Protein AF-A0A6I1K3P4-F1 (afdb_monomer)

Foldseek 3Di:
DVVVVVVVVVCVVVVVVVVVVLLVVLLVVLLVLLVVLLVLLLVLCVVVVHDQQDFDFPPDQSSLVSDDVSDRDARPVRWDWTTLGGNVGGIDTPCVVVVSGD

pLDDT: mean 88.43, std 3.57, range [79.06, 94.06]

Mean predicted aligned error: 6.28 Å

Radius of gyration: 19.49 Å; Cα contacts (8 Å, |Δi|>4): 109; chains: 1; bounding box: 40×16×63 Å

Structure (mmCIF, N/CA/C/O backbone):
data_AF-A0A6I1K3P4-F1
#
_entry.id   AF-A0A6I1K3P4-F1
#
loop_
_atom_site.group_PDB
_atom_site.id
_atom_site.type_symbol
_atom_site.label_atom_id
_atom_site.label_alt_id
_atom_site.label_comp_id
_atom_site.label_asym_id
_atom_site.label_entity_id
_atom_site.label_seq_id
_atom_site.pdbx_PDB_ins_code
_atom_site.Cartn_x
_atom_site.Cartn_y
_atom_site.Cartn_z
_atom_site.occupancy
_atom_site.B_iso_or_equiv
_atom_site.auth_seq_id
_atom_site.auth_comp_id
_atom_site.auth_asym_id
_atom_site.auth_atom_id
_atom_site.pdbx_PDB_model_num
ATOM 1 N N . MET A 1 1 ? 20.910 0.367 -44.072 1.00 79.06 1 MET A N 1
ATOM 2 C CA . MET A 1 1 ? 20.768 -0.205 -42.710 1.00 79.06 1 MET A CA 1
ATOM 3 C C . MET A 1 1 ? 20.964 0.819 -41.576 1.00 79.06 1 MET A C 1
ATOM 5 O O . MET A 1 1 ? 21.181 0.427 -40.441 1.00 79.06 1 MET A O 1
ATOM 9 N N . ILE A 1 2 ? 20.810 2.127 -41.831 1.00 91.44 2 ILE A N 1
ATOM 10 C CA . ILE A 1 2 ? 20.995 3.180 -40.812 1.00 91.44 2 ILE A CA 1
ATOM 11 C C . ILE A 1 2 ? 19.797 3.316 -39.853 1.00 91.44 2 ILE A C 1
ATOM 13 O O . ILE A 1 2 ? 19.963 3.599 -38.673 1.00 91.44 2 ILE A O 1
ATOM 17 N N . VAL A 1 3 ? 18.585 3.038 -40.344 1.00 92.75 3 VAL A N 1
ATOM 18 C CA . VAL A 1 3 ? 17.338 3.177 -39.573 1.00 92.75 3 VAL A CA 1
ATOM 19 C C . VAL A 1 3 ? 17.307 2.226 -38.373 1.00 92.75 3 VAL A C 1
ATOM 21 O O . VAL A 1 3 ? 16.962 2.636 -37.271 1.00 92.75 3 VAL A O 1
ATOM 24 N N . VAL A 1 4 ? 17.743 0.976 -38.562 1.00 92.75 4 VAL A N 1
ATOM 25 C CA . VAL A 1 4 ? 17.796 -0.033 -37.489 1.00 92.75 4 VAL A CA 1
ATOM 26 C C . VAL A 1 4 ? 18.756 0.397 -36.374 1.00 92.75 4 VAL A C 1
ATOM 28 O O . VAL A 1 4 ? 18.436 0.234 -35.200 1.00 92.75 4 VAL A O 1
ATOM 31 N N . ALA A 1 5 ? 19.892 1.010 -36.726 1.00 90.25 5 ALA A N 1
ATOM 32 C CA . ALA A 1 5 ? 20.869 1.496 -35.753 1.00 90.25 5 ALA A CA 1
ATOM 33 C C . ALA A 1 5 ? 20.320 2.655 -34.900 1.00 90.25 5 ALA A C 1
ATOM 35 O O . ALA A 1 5 ? 20.493 2.658 -33.682 1.00 90.25 5 ALA A O 1
ATOM 36 N N . ILE A 1 6 ? 19.607 3.606 -35.516 1.00 94.06 6 ILE A N 1
ATOM 37 C CA . ILE A 1 6 ? 19.010 4.749 -34.802 1.00 94.06 6 ILE A CA 1
ATOM 38 C C . ILE A 1 6 ? 17.884 4.282 -33.868 1.00 94.06 6 ILE A C 1
ATOM 40 O O . ILE A 1 6 ? 17.840 4.695 -32.709 1.00 94.06 6 ILE A O 1
ATOM 44 N N . ILE A 1 7 ? 17.007 3.383 -34.334 1.00 92.44 7 ILE A N 1
ATOM 45 C CA . ILE A 1 7 ? 15.938 2.811 -33.498 1.00 92.44 7 ILE A CA 1
ATOM 46 C C . ILE A 1 7 ? 16.539 2.039 -32.313 1.00 92.44 7 ILE A C 1
ATOM 48 O O . ILE A 1 7 ? 16.077 2.203 -31.184 1.00 92.44 7 ILE A O 1
ATOM 52 N N . GLY A 1 8 ? 17.594 1.250 -32.549 1.00 90.31 8 GLY A N 1
ATOM 53 C CA . GLY A 1 8 ? 18.295 0.507 -31.500 1.00 90.31 8 GLY A CA 1
ATOM 54 C C . GLY A 1 8 ? 18.875 1.409 -30.405 1.00 90.31 8 GLY A C 1
ATOM 55 O O . GLY A 1 8 ? 18.690 1.124 -29.222 1.00 90.31 8 GLY A O 1
ATOM 56 N N . LEU A 1 9 ? 19.505 2.529 -30.779 1.00 91.69 9 LEU A N 1
ATOM 57 C CA . LEU A 1 9 ? 20.069 3.489 -29.824 1.00 91.69 9 LEU A CA 1
ATOM 58 C C . LEU A 1 9 ? 18.987 4.151 -28.954 1.00 91.69 9 LEU A C 1
ATOM 60 O O . LEU A 1 9 ? 19.147 4.249 -27.737 1.00 91.69 9 LEU A O 1
ATOM 64 N N . LEU A 1 10 ? 17.873 4.574 -29.560 1.00 90.56 10 LEU A N 1
ATOM 65 C CA . LEU A 1 10 ? 16.765 5.196 -28.827 1.00 90.56 10 LEU A CA 1
ATOM 66 C C . LEU A 1 10 ? 16.091 4.202 -27.869 1.00 90.56 10 LEU A C 1
ATOM 68 O O . LEU A 1 10 ? 15.822 4.540 -26.713 1.00 90.56 10 LEU A O 1
ATOM 72 N N . ALA A 1 11 ? 15.861 2.964 -28.319 1.00 88.31 11 ALA A N 1
ATOM 73 C CA . ALA A 1 11 ? 15.271 1.913 -27.493 1.00 88.31 11 ALA A CA 1
ATOM 74 C C . ALA A 1 11 ? 16.162 1.557 -26.290 1.00 88.31 11 ALA A C 1
ATOM 76 O O . ALA A 1 11 ? 15.646 1.380 -25.185 1.00 88.31 11 ALA A O 1
ATOM 77 N N . ALA A 1 12 ? 17.487 1.520 -26.474 1.00 89.88 12 ALA A N 1
ATOM 78 C CA . ALA A 1 12 ? 18.437 1.199 -25.409 1.00 89.88 12 ALA A CA 1
ATOM 79 C C . ALA A 1 12 ? 18.369 2.174 -24.219 1.00 89.88 12 ALA A C 1
ATOM 81 O O . ALA A 1 12 ? 18.521 1.751 -23.075 1.00 89.88 12 ALA A O 1
ATOM 82 N N . VAL A 1 13 ? 18.097 3.460 -24.464 1.00 87.56 13 VAL A N 1
ATOM 83 C CA . VAL A 1 13 ? 17.939 4.468 -23.398 1.00 87.56 13 VAL A CA 1
ATOM 84 C C . VAL A 1 13 ? 16.522 4.457 -22.820 1.00 87.56 13 VAL A C 1
ATOM 86 O O . VAL A 1 13 ? 16.332 4.562 -21.607 1.00 87.56 13 VAL A O 1
ATOM 89 N N . ALA A 1 14 ? 15.511 4.321 -23.678 1.00 85.75 14 ALA A N 1
ATOM 90 C CA . ALA A 1 14 ? 14.115 4.441 -23.276 1.00 85.75 14 ALA A CA 1
ATOM 91 C C . ALA A 1 14 ? 13.635 3.256 -22.418 1.00 85.75 14 ALA A C 1
ATOM 93 O O . ALA A 1 14 ? 13.016 3.462 -21.371 1.00 85.75 14 ALA A O 1
ATOM 94 N N . VAL A 1 15 ? 13.932 2.019 -22.829 1.00 88.06 15 VAL A N 1
ATOM 95 C CA . VAL A 1 15 ? 13.450 0.789 -22.173 1.00 88.06 15 VAL A CA 1
ATOM 96 C C . VAL A 1 15 ? 13.776 0.725 -20.671 1.00 88.06 15 VAL A C 1
ATOM 98 O O . VAL A 1 15 ? 12.839 0.534 -19.888 1.00 88.06 15 VAL A O 1
ATOM 101 N N . PRO A 1 16 ? 15.031 0.916 -20.210 1.00 87.75 16 PRO A N 1
ATOM 102 C CA . PRO A 1 16 ? 15.335 0.826 -18.781 1.00 87.75 16 PRO A CA 1
ATOM 103 C C . PRO A 1 16 ? 14.608 1.899 -17.960 1.00 87.75 16 PRO A C 1
ATOM 105 O O . PRO A 1 16 ? 14.145 1.622 -16.850 1.00 87.75 16 PRO A O 1
ATOM 108 N N . ASN A 1 17 ? 14.438 3.105 -18.511 1.00 90.12 17 ASN A N 1
ATOM 109 C CA . ASN A 1 17 ? 13.726 4.177 -17.824 1.00 90.12 17 ASN A CA 1
ATOM 110 C C . ASN A 1 17 ? 12.221 3.880 -17.699 1.00 90.12 17 ASN A C 1
ATOM 112 O O . ASN A 1 17 ? 11.645 4.061 -16.625 1.00 90.12 17 ASN A O 1
ATOM 116 N N . PHE A 1 18 ? 11.592 3.352 -18.754 1.00 88.25 18 PHE A N 1
ATOM 117 C CA . PHE A 1 18 ? 10.183 2.944 -18.715 1.00 88.25 18 PHE A CA 1
ATOM 118 C C . PHE A 1 18 ? 9.920 1.832 -17.692 1.00 88.25 18 PHE A C 1
ATOM 120 O O . PHE A 1 18 ? 8.919 1.885 -16.973 1.00 88.25 18 PHE A O 1
ATOM 127 N N . LEU A 1 19 ? 10.824 0.855 -17.569 1.00 88.62 19 LEU A N 1
ATOM 128 C CA . LEU A 1 19 ? 10.707 -0.205 -16.563 1.00 88.62 19 LEU A CA 1
ATOM 129 C C . LEU A 1 19 ? 10.787 0.357 -15.137 1.00 88.62 19 LEU A C 1
ATOM 131 O O . LEU A 1 19 ? 9.937 0.044 -14.300 1.00 88.62 19 LEU A O 1
ATOM 135 N N . LYS A 1 20 ? 11.747 1.248 -14.869 1.00 87.88 20 LYS A N 1
ATOM 136 C CA . LYS A 1 20 ? 11.881 1.910 -13.562 1.00 87.88 20 LYS A CA 1
ATOM 137 C C . LYS A 1 20 ? 10.657 2.764 -13.216 1.00 87.88 20 LYS A C 1
ATOM 139 O O . LYS A 1 20 ? 10.175 2.723 -12.080 1.00 87.88 20 LYS A O 1
ATOM 144 N N . ALA A 1 21 ? 10.140 3.512 -14.190 1.00 88.81 21 ALA A N 1
ATOM 145 C CA . ALA A 1 21 ? 8.937 4.321 -14.026 1.00 88.81 21 ALA A CA 1
ATOM 146 C C . ALA A 1 21 ? 7.715 3.449 -13.704 1.00 88.81 21 ALA A C 1
ATOM 148 O O . ALA A 1 21 ? 6.952 3.779 -12.797 1.00 88.81 21 ALA A O 1
ATOM 149 N N . ARG A 1 22 ? 7.570 2.296 -14.371 1.00 89.19 22 ARG A N 1
ATOM 150 C CA . ARG A 1 22 ? 6.486 1.341 -14.104 1.00 89.19 22 ARG A CA 1
ATOM 151 C C . ARG A 1 22 ? 6.526 0.801 -12.675 1.00 89.19 22 ARG A C 1
ATOM 153 O O . ARG A 1 22 ? 5.504 0.844 -11.996 1.00 89.19 22 ARG A O 1
ATOM 160 N N . VAL A 1 23 ? 7.690 0.348 -12.203 1.00 89.75 23 VAL A N 1
ATOM 161 C CA . VAL A 1 23 ? 7.848 -0.167 -10.828 1.00 89.75 23 VAL A CA 1
ATOM 162 C C . VAL A 1 23 ? 7.549 0.925 -9.798 1.00 89.75 23 VAL A C 1
ATOM 164 O O . VAL A 1 23 ? 6.839 0.696 -8.820 1.00 89.75 23 VAL A O 1
ATOM 167 N N . THR A 1 24 ? 8.023 2.146 -10.048 1.00 90.62 24 THR A N 1
ATOM 168 C CA . THR A 1 24 ? 7.774 3.290 -9.158 1.00 90.62 24 THR A CA 1
ATOM 169 C C . THR A 1 24 ? 6.289 3.661 -9.116 1.00 90.62 24 THR A C 1
ATOM 171 O O . THR A 1 24 ? 5.745 3.900 -8.039 1.00 90.62 24 THR A O 1
ATOM 174 N N . ALA A 1 25 ? 5.605 3.656 -10.263 1.00 91.62 25 ALA A N 1
ATOM 175 C CA . ALA A 1 25 ? 4.166 3.890 -10.333 1.00 91.62 25 ALA A CA 1
ATOM 176 C C . ALA A 1 25 ? 3.378 2.810 -9.575 1.00 91.62 25 ALA A C 1
ATOM 178 O O . ALA A 1 25 ? 2.507 3.143 -8.775 1.00 91.62 25 ALA A O 1
ATOM 179 N N . GLN A 1 26 ? 3.728 1.529 -9.749 1.00 92.38 26 GLN A N 1
ATOM 180 C CA . GLN A 1 26 ? 3.111 0.420 -9.009 1.00 92.38 26 GLN A CA 1
ATOM 181 C C . GLN A 1 26 ? 3.288 0.572 -7.495 1.00 92.38 26 GLN A C 1
ATOM 183 O O . GLN A 1 26 ? 2.332 0.369 -6.742 1.00 92.38 26 GLN A O 1
ATOM 188 N N . LYS A 1 27 ? 4.483 0.969 -7.045 1.00 92.62 27 LYS A N 1
ATOM 189 C CA . LYS A 1 27 ? 4.750 1.279 -5.638 1.00 92.62 27 LYS A CA 1
ATOM 190 C C . LYS A 1 27 ? 3.871 2.422 -5.137 1.00 92.62 27 LYS A C 1
ATOM 192 O O . LYS A 1 27 ? 3.162 2.247 -4.151 1.00 92.62 27 LYS A O 1
ATOM 197 N N . ASN A 1 28 ? 3.851 3.555 -5.831 1.00 92.75 28 ASN A N 1
ATOM 198 C CA . ASN A 1 28 ? 3.076 4.723 -5.405 1.00 92.75 28 ASN A CA 1
ATOM 199 C C . ASN A 1 28 ? 1.568 4.440 -5.359 1.00 92.75 28 ASN A C 1
ATOM 201 O O . ASN A 1 28 ? 0.906 4.803 -4.388 1.00 92.75 28 ASN A O 1
ATOM 205 N N . SER A 1 29 ? 1.028 3.736 -6.355 1.00 93.38 29 SER A N 1
ATOM 206 C CA . SER A 1 29 ? -0.373 3.306 -6.354 1.00 93.38 29 SER A CA 1
ATOM 207 C C . SER A 1 29 ? -0.674 2.325 -5.221 1.00 93.38 29 SER A C 1
ATOM 209 O O . SER A 1 29 ? -1.721 2.421 -4.591 1.00 93.38 29 SER A O 1
ATOM 211 N N . CYS A 1 30 ? 0.249 1.410 -4.910 1.00 93.81 30 CYS A N 1
ATOM 212 C CA . CYS A 1 30 ? 0.090 0.513 -3.771 1.00 93.81 30 CYS A CA 1
ATOM 213 C C . CYS A 1 30 ? 0.025 1.276 -2.442 1.00 93.81 30 CYS A C 1
ATOM 215 O O . CYS A 1 30 ? -0.816 0.954 -1.609 1.00 93.81 30 CYS A O 1
ATOM 217 N N . ILE A 1 31 ? 0.881 2.280 -2.247 1.00 93.00 31 ILE A N 1
ATOM 218 C CA . ILE A 1 31 ? 0.886 3.115 -1.036 1.00 93.00 31 ILE A CA 1
ATOM 219 C C . ILE A 1 31 ? -0.413 3.925 -0.940 1.00 93.00 31 ILE A C 1
ATOM 221 O O . ILE A 1 31 ? -1.011 4.009 0.129 1.00 93.00 31 ILE A O 1
ATOM 225 N N . ALA A 1 32 ? -0.893 4.475 -2.057 1.00 92.81 32 ALA A N 1
ATOM 226 C CA . ALA A 1 32 ? -2.177 5.172 -2.099 1.00 92.81 32 ALA A CA 1
ATOM 227 C C . ALA A 1 32 ? -3.347 4.246 -1.717 1.00 92.81 32 ALA A C 1
ATOM 229 O O . ALA A 1 32 ? -4.186 4.626 -0.902 1.00 92.81 32 ALA A O 1
ATOM 230 N N . ASN A 1 33 ? -3.361 3.014 -2.233 1.00 92.56 33 ASN A N 1
ATOM 231 C CA . ASN A 1 33 ? -4.356 2.008 -1.859 1.00 92.56 33 ASN A CA 1
ATOM 232 C C . ASN A 1 33 ? -4.265 1.640 -0.374 1.00 92.56 33 ASN A C 1
ATOM 234 O O . ASN A 1 33 ? -5.296 1.559 0.282 1.00 92.56 33 ASN A O 1
ATOM 238 N N . LEU A 1 34 ? -3.060 1.459 0.176 1.00 92.00 34 LEU A N 1
ATOM 239 C CA . LEU A 1 34 ? -2.875 1.184 1.605 1.00 92.00 34 LEU A CA 1
ATOM 240 C C . LEU A 1 34 ? -3.433 2.320 2.476 1.00 92.00 34 LEU A C 1
ATOM 242 O O . LEU A 1 34 ? -4.118 2.047 3.456 1.00 92.00 34 LEU A O 1
ATOM 246 N N . ARG A 1 35 ? -3.216 3.585 2.089 1.00 92.88 35 ARG A N 1
ATOM 247 C CA . ARG A 1 35 ? -3.791 4.755 2.782 1.00 92.88 35 ARG A CA 1
ATOM 248 C C . ARG A 1 35 ? -5.307 4.788 2.693 1.00 92.88 35 ARG A C 1
ATOM 250 O O . ARG A 1 35 ? -5.972 5.112 3.670 1.00 92.88 35 ARG A O 1
ATOM 257 N N . MET A 1 36 ? -5.857 4.427 1.535 1.00 91.31 36 MET A N 1
ATOM 258 C CA . MET A 1 36 ? -7.300 4.301 1.369 1.00 91.31 36 MET A CA 1
ATOM 259 C C . MET A 1 36 ? -7.861 3.205 2.281 1.00 91.31 36 MET A C 1
ATOM 261 O O . MET A 1 36 ? -8.831 3.459 2.992 1.00 91.31 36 MET A O 1
ATOM 265 N N . VAL A 1 37 ? -7.232 2.026 2.315 1.00 91.06 37 VAL A N 1
ATOM 266 C CA . VAL A 1 37 ? -7.619 0.923 3.207 1.00 91.06 37 VAL A CA 1
ATOM 267 C C . VAL A 1 37 ? -7.569 1.371 4.663 1.00 91.06 37 VAL A C 1
ATOM 269 O O . VAL A 1 37 ? -8.560 1.202 5.361 1.00 91.06 37 VAL A O 1
ATOM 272 N N . ASP A 1 38 ? -6.481 2.006 5.095 1.00 91.88 38 ASP A N 1
ATOM 273 C CA . ASP A 1 38 ? -6.339 2.510 6.462 1.00 91.88 38 ASP A CA 1
ATOM 274 C C . ASP A 1 38 ? -7.455 3.503 6.819 1.00 91.88 38 ASP A C 1
ATOM 276 O O . ASP A 1 38 ? -8.192 3.297 7.779 1.00 91.88 38 ASP A O 1
ATOM 280 N N . SER A 1 39 ? -7.689 4.514 5.975 1.00 91.75 39 SER A N 1
ATOM 281 C CA . SER A 1 39 ? -8.772 5.484 6.194 1.00 91.75 39 SER A CA 1
ATOM 282 C C . SER A 1 39 ? -10.160 4.837 6.247 1.00 91.75 39 SER A C 1
ATOM 284 O O . SER A 1 39 ? -11.003 5.247 7.042 1.00 91.75 39 SER A O 1
ATOM 286 N N . THR A 1 40 ? -10.380 3.789 5.450 1.00 91.69 40 THR A N 1
ATOM 287 C CA . THR A 1 40 ? -11.640 3.037 5.418 1.00 91.69 40 THR A CA 1
ATOM 288 C C . THR A 1 40 ? -11.825 2.238 6.707 1.00 91.69 40 THR A C 1
ATOM 290 O O . THR A 1 40 ? -12.907 2.241 7.289 1.00 91.69 40 THR A O 1
ATOM 293 N N . VAL A 1 41 ? -10.758 1.596 7.193 1.00 91.06 41 VAL A N 1
ATOM 294 C CA . VAL A 1 41 ? -10.748 0.877 8.474 1.00 91.06 41 VAL A CA 1
ATOM 295 C C . VAL A 1 41 ? -11.048 1.838 9.625 1.00 91.06 41 VAL A C 1
ATOM 297 O O . VAL A 1 41 ? -11.872 1.507 10.475 1.00 91.06 41 VAL A O 1
ATOM 300 N N . GLN A 1 42 ? -10.439 3.030 9.642 1.00 91.25 42 GLN A N 1
ATOM 301 C CA . GLN A 1 42 ? -10.707 4.034 10.681 1.00 91.25 42 GLN A CA 1
ATOM 302 C C . GLN A 1 42 ? -12.167 4.504 10.664 1.00 91.25 42 GLN A C 1
ATOM 304 O O . GLN A 1 42 ? -12.783 4.637 11.721 1.00 91.25 42 GLN A O 1
ATOM 309 N N . GLN A 1 43 ? -12.744 4.724 9.479 1.00 91.50 43 GLN A N 1
ATOM 310 C CA . GLN A 1 43 ? -14.159 5.090 9.345 1.00 91.50 43 GLN A CA 1
ATOM 311 C C . GLN A 1 43 ? -15.080 3.971 9.838 1.00 91.50 43 GLN A C 1
ATOM 313 O O . GLN A 1 43 ? -15.944 4.213 10.680 1.00 91.50 43 GLN A O 1
ATOM 318 N N . TRP A 1 44 ? -14.841 2.733 9.396 1.00 91.38 44 TRP A N 1
ATOM 319 C CA . TRP A 1 44 ? -15.582 1.562 9.863 1.00 91.38 44 TRP A CA 1
ATOM 320 C C . TRP A 1 44 ? -15.488 1.398 11.385 1.00 91.38 44 TRP A C 1
ATOM 322 O O . TRP A 1 44 ? -16.494 1.123 12.044 1.00 91.38 44 TRP A O 1
ATOM 332 N N . ALA A 1 45 ? -14.298 1.599 11.956 1.00 91.06 45 ALA A N 1
ATOM 333 C CA . ALA A 1 45 ? -14.075 1.508 13.391 1.00 91.06 45 ALA A CA 1
ATOM 334 C C . ALA A 1 45 ? -14.856 2.583 14.157 1.00 91.06 45 ALA A C 1
ATOM 336 O O . ALA A 1 45 ? -15.476 2.277 15.177 1.00 91.06 45 ALA A O 1
ATOM 337 N N . LEU A 1 46 ? -14.885 3.815 13.641 1.00 90.62 46 LEU A N 1
ATOM 338 C CA . LEU A 1 46 ? -15.627 4.923 14.236 1.00 90.62 46 LEU A CA 1
ATOM 339 C C . LEU A 1 46 ? -17.141 4.657 14.240 1.00 90.62 46 LEU A C 1
ATOM 341 O O . LEU A 1 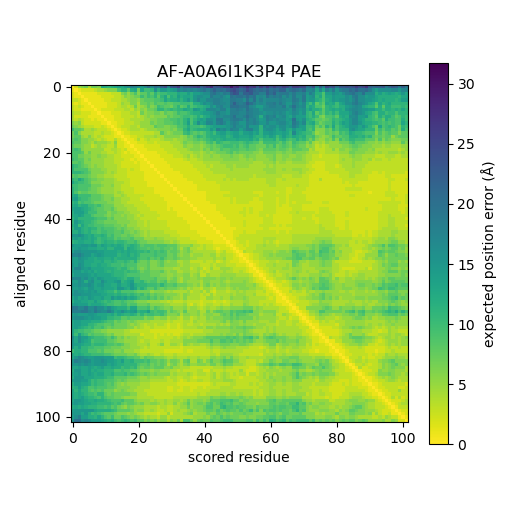46 ? -17.792 4.835 15.270 1.00 90.62 46 LEU A O 1
ATOM 345 N N . GLU A 1 47 ? -17.696 4.182 13.124 1.00 91.44 47 GLU A N 1
ATOM 346 C CA . GLU A 1 47 ? -19.132 3.889 13.004 1.00 91.44 47 GLU A CA 1
ATOM 347 C C . GLU A 1 47 ? -19.563 2.687 13.858 1.00 91.44 47 GLU A C 1
ATOM 349 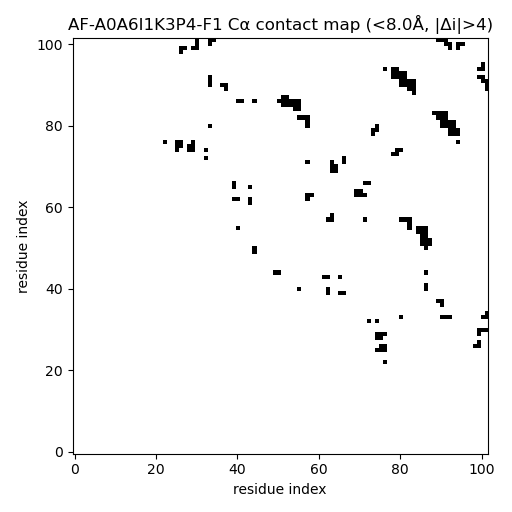O O . GLU A 1 47 ? -20.632 2.701 14.473 1.00 91.44 47 GLU A O 1
ATOM 354 N N . ASN A 1 48 ? -18.704 1.671 13.977 1.00 89.56 48 ASN A N 1
ATOM 355 C CA . ASN A 1 48 ? -18.982 0.461 14.756 1.00 89.56 48 ASN A CA 1
ATOM 356 C C . ASN A 1 48 ? -18.544 0.558 16.227 1.00 89.56 48 ASN A C 1
ATOM 358 O O . ASN A 1 48 ? -18.572 -0.451 16.937 1.00 89.56 48 ASN A O 1
ATOM 362 N N . LYS A 1 49 ? -18.149 1.752 16.696 1.00 90.94 49 LYS A N 1
ATOM 363 C CA . LYS A 1 49 ? -17.669 2.007 18.069 1.00 90.94 49 LYS A CA 1
ATOM 364 C C . LYS A 1 49 ? -16.527 1.067 18.487 1.00 90.94 49 LYS A C 1
ATOM 366 O O . LYS A 1 49 ? -16.457 0.645 19.643 1.00 90.94 49 LYS A O 1
ATOM 371 N N . LYS A 1 50 ? -15.654 0.720 17.541 1.00 90.19 50 LYS A N 1
ATOM 372 C CA . LYS A 1 50 ? -14.464 -0.100 17.777 1.00 90.19 50 LYS A CA 1
ATOM 373 C C . LYS A 1 50 ? -13.369 0.733 18.425 1.00 90.19 50 LYS A C 1
ATOM 375 O O . LYS A 1 50 ? -13.235 1.929 18.166 1.00 90.19 50 LYS A O 1
ATOM 380 N N . GLN A 1 51 ? -12.579 0.089 19.268 1.00 89.75 51 GLN A N 1
ATOM 381 C CA . GLN A 1 51 ? -11.411 0.694 19.893 1.00 89.75 51 GLN A CA 1
ATOM 382 C C . GLN A 1 51 ? -10.169 0.477 19.028 1.00 89.75 51 GLN A C 1
ATOM 384 O O . GLN A 1 51 ? -10.099 -0.444 18.218 1.00 89.75 51 GLN A O 1
ATOM 389 N N . SER A 1 52 ? -9.136 1.290 19.235 1.00 85.94 52 SER A N 1
ATOM 390 C CA . SER A 1 52 ? -7.865 1.168 18.507 1.00 85.94 52 SER A CA 1
ATOM 391 C C . SER A 1 52 ? -7.149 -0.173 18.761 1.00 85.94 52 SER A C 1
ATOM 393 O O . SER A 1 52 ? -6.321 -0.608 17.961 1.00 85.94 52 SER A O 1
ATOM 395 N N . THR A 1 53 ? -7.476 -0.844 19.867 1.00 89.06 53 THR A N 1
ATOM 396 C CA . THR A 1 53 ? -6.994 -2.186 20.224 1.00 89.06 53 THR A CA 1
ATOM 397 C C . THR A 1 53 ? -7.779 -3.311 19.559 1.00 89.06 53 THR A C 1
ATOM 399 O O . THR A 1 53 ? -7.326 -4.454 19.592 1.00 89.06 53 THR A O 1
ATOM 402 N N . ASP A 1 54 ? -8.940 -3.020 18.968 1.00 88.31 54 ASP A N 1
ATOM 403 C CA . ASP A 1 54 ? -9.759 -4.047 18.340 1.00 88.31 54 ASP A CA 1
ATOM 404 C C . ASP A 1 54 ? -9.098 -4.546 17.060 1.00 88.31 54 ASP A C 1
ATOM 406 O O . ASP A 1 54 ? -8.525 -3.785 16.275 1.00 88.31 54 ASP A O 1
ATOM 410 N N . THR A 1 55 ? -9.193 -5.855 16.854 1.00 88.12 55 THR A N 1
ATOM 411 C CA . THR A 1 55 ? -8.720 -6.503 15.631 1.00 88.12 55 THR A CA 1
ATOM 412 C C . THR A 1 55 ? -9.748 -6.347 14.515 1.00 88.12 55 THR A C 1
ATOM 414 O O . THR A 1 55 ? -10.955 -6.318 14.765 1.00 88.12 55 THR A O 1
ATOM 417 N N . TYR A 1 56 ? -9.274 -6.247 13.275 1.00 87.06 56 TYR A N 1
ATOM 418 C CA . TYR A 1 56 ? -10.123 -6.232 12.087 1.00 87.06 56 TYR A CA 1
ATOM 419 C C . TYR A 1 56 ? -9.561 -7.187 11.037 1.00 87.06 56 TYR A C 1
ATOM 421 O O . TYR A 1 56 ? -8.352 -7.415 10.961 1.00 87.06 56 TYR A O 1
ATOM 429 N N . ALA A 1 57 ? -10.446 -7.733 10.208 1.00 86.56 57 ALA A N 1
ATOM 430 C CA . ALA A 1 57 ? -10.074 -8.560 9.073 1.00 86.56 57 ALA A CA 1
ATOM 431 C C . ALA A 1 57 ? -10.520 -7.877 7.779 1.00 86.56 57 ALA A C 1
ATOM 433 O O . ALA A 1 57 ? -11.659 -7.438 7.658 1.00 86.56 57 ALA A O 1
ATOM 434 N N . LEU A 1 58 ? -9.642 -7.840 6.775 1.00 82.88 58 LEU A N 1
ATOM 435 C CA . LEU A 1 58 ? -9.975 -7.310 5.443 1.00 82.88 58 LEU A CA 1
ATOM 436 C C . LEU A 1 58 ? -10.968 -8.201 4.669 1.00 82.88 58 LEU A C 1
ATOM 438 O O . LEU A 1 58 ? -11.416 -7.824 3.592 1.00 82.88 58 LEU A O 1
ATOM 442 N N . SER A 1 59 ? -11.312 -9.371 5.213 1.00 80.12 59 SER A N 1
ATOM 443 C CA . SER A 1 59 ? -12.366 -10.266 4.727 1.00 80.12 59 SER A CA 1
ATOM 444 C C . SER A 1 59 ? -13.726 -10.031 5.395 1.00 80.12 59 SER A C 1
ATOM 446 O O . SER A 1 59 ? -14.690 -10.707 5.046 1.00 80.12 59 SER A O 1
ATOM 448 N N . ASP A 1 60 ? -13.813 -9.137 6.383 1.00 82.44 60 ASP A N 1
ATOM 449 C CA . ASP A 1 60 ? -15.065 -8.844 7.078 1.00 82.44 60 ASP A CA 1
ATOM 450 C C . ASP A 1 60 ? -16.030 -8.120 6.132 1.00 82.44 60 ASP A C 1
ATOM 452 O O . ASP A 1 60 ? -15.741 -7.029 5.643 1.00 82.44 60 ASP A O 1
ATOM 456 N N . THR A 1 61 ? -17.202 -8.706 5.891 1.00 80.38 61 THR A N 1
ATOM 457 C CA . THR A 1 61 ? -18.234 -8.137 5.014 1.00 80.38 61 THR A CA 1
ATOM 458 C C . THR A 1 61 ? -18.696 -6.751 5.458 1.00 80.38 61 THR A C 1
ATOM 460 O O . THR A 1 61 ? -19.055 -5.932 4.611 1.00 80.38 61 THR A O 1
ATOM 463 N N . SER A 1 62 ? -18.666 -6.468 6.765 1.00 82.25 62 SER A N 1
ATOM 464 C CA . SER A 1 62 ? -19.052 -5.162 7.309 1.00 82.25 62 SER A CA 1
ATOM 465 C C . SER A 1 62 ? -18.057 -4.063 6.938 1.00 82.25 62 SER A C 1
ATOM 467 O O . SER A 1 62 ? -18.458 -2.922 6.741 1.00 82.25 62 SER A O 1
ATOM 469 N N . LEU A 1 63 ? -16.780 -4.413 6.787 1.00 85.19 63 LEU A N 1
ATOM 470 C CA . LEU A 1 63 ? -15.714 -3.507 6.372 1.00 85.19 63 LEU A CA 1
ATOM 471 C C . LEU A 1 63 ? -15.626 -3.442 4.848 1.00 85.19 63 LEU A C 1
ATOM 473 O O . LEU A 1 63 ? -15.515 -2.362 4.269 1.00 85.19 63 LEU A O 1
ATOM 477 N N . VAL A 1 64 ? -15.743 -4.593 4.181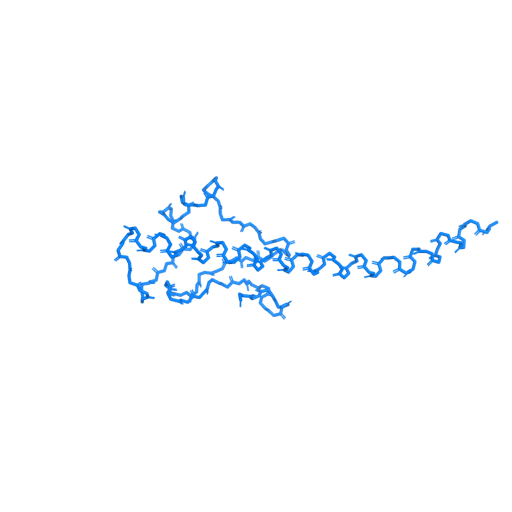 1.00 85.81 64 VAL A N 1
ATOM 478 C CA . VAL A 1 64 ? -15.679 -4.690 2.722 1.00 85.81 64 VAL A CA 1
ATOM 479 C C . VAL A 1 64 ? -16.770 -3.848 2.053 1.00 85.81 64 VAL A C 1
ATOM 481 O O . VAL A 1 64 ? -16.525 -3.278 0.992 1.00 85.81 64 VAL A O 1
ATOM 484 N N . GLY A 1 65 ? -17.928 -3.679 2.699 1.00 85.81 65 GLY A N 1
ATOM 485 C CA . GLY A 1 65 ? -19.004 -2.794 2.242 1.00 85.81 65 GLY A CA 1
ATOM 486 C C . GLY A 1 65 ? -18.609 -1.322 2.056 1.00 85.81 65 GLY A C 1
ATOM 487 O O . GLY A 1 65 ? -19.224 -0.640 1.240 1.00 85.81 65 GLY A O 1
ATOM 488 N N . TYR A 1 66 ? -17.566 -0.842 2.739 1.00 85.94 66 TYR A N 1
ATOM 489 C CA . TYR A 1 66 ? -17.083 0.536 2.604 1.00 85.94 66 TYR A CA 1
ATOM 490 C C . TYR A 1 66 ? -16.170 0.727 1.387 1.00 85.94 66 TYR A C 1
ATOM 492 O O . TYR A 1 66 ? -15.957 1.853 0.933 1.00 85.94 66 TYR A O 1
ATOM 500 N N . PHE A 1 67 ? -15.641 -0.358 0.814 1.00 86.19 67 PHE A N 1
ATOM 501 C CA . PHE A 1 67 ? -14.896 -0.267 -0.433 1.00 86.19 67 PHE A CA 1
ATOM 502 C C . PHE A 1 67 ? -15.837 -0.120 -1.623 1.00 86.19 67 PHE A C 1
ATOM 504 O O . PHE A 1 67 ? -16.910 -0.724 -1.703 1.00 86.19 67 PHE A O 1
ATOM 511 N N . LYS A 1 68 ? -15.395 0.653 -2.617 1.00 81.62 68 LYS A N 1
ATOM 512 C CA . LYS A 1 68 ? -16.134 0.830 -3.865 1.00 81.62 68 LYS A CA 1
ATOM 513 C C . LYS A 1 68 ? -16.303 -0.521 -4.568 1.00 81.62 68 LYS A C 1
ATOM 515 O O . LYS A 1 68 ? -15.324 -1.126 -4.993 1.00 81.62 68 LYS A O 1
ATOM 520 N N . GLY A 1 69 ? -17.553 -0.957 -4.719 1.00 82.56 69 GLY A N 1
ATOM 521 C CA . GLY A 1 69 ? -17.894 -2.248 -5.324 1.00 82.56 69 GLY A CA 1
ATOM 522 C C . GLY A 1 69 ? -17.790 -3.438 -4.371 1.00 82.56 69 GLY A C 1
ATOM 523 O O . GLY A 1 69 ? -17.865 -4.567 -4.839 1.00 82.56 69 GLY A O 1
ATOM 524 N N . SER A 1 70 ? -17.619 -3.200 -3.066 1.00 81.69 70 SER A N 1
ATOM 525 C CA . SER A 1 70 ? -17.500 -4.247 -2.046 1.00 81.69 70 SER A CA 1
ATOM 526 C C . SER A 1 70 ? -16.379 -5.249 -2.332 1.00 81.69 70 SER A C 1
ATOM 528 O O . SER A 1 70 ? -16.512 -6.449 -2.102 1.00 81.69 70 SER A O 1
ATOM 530 N N . VAL A 1 71 ? -15.266 -4.748 -2.870 1.00 84.75 71 VAL A N 1
ATOM 531 C CA . VAL A 1 71 ? -14.075 -5.537 -3.184 1.00 84.75 71 VAL A CA 1
ATOM 532 C C . VAL A 1 71 ? -12.845 -4.776 -2.709 1.00 84.75 71 VAL A C 1
ATOM 534 O O . VAL A 1 71 ? -12.724 -3.567 -2.909 1.00 84.75 71 VAL A O 1
ATOM 537 N N . LEU A 1 72 ? -11.921 -5.498 -2.079 1.00 85.44 72 LEU A N 1
ATOM 538 C CA . LEU A 1 72 ? -10.639 -4.956 -1.651 1.00 85.44 72 LEU A CA 1
ATOM 539 C C . LEU A 1 72 ? -9.821 -4.508 -2.878 1.00 85.44 72 LEU A C 1
ATOM 541 O O . LEU A 1 72 ? -9.760 -5.250 -3.864 1.00 85.44 72 LEU A O 1
ATOM 545 N N . PRO A 1 73 ? -9.159 -3.338 -2.851 1.00 86.44 73 PRO A N 1
ATOM 546 C CA . PRO A 1 73 ? -8.310 -2.925 -3.960 1.00 86.44 73 PRO A CA 1
ATOM 547 C C . PRO A 1 73 ? -7.208 -3.956 -4.227 1.00 86.44 73 PRO A C 1
ATOM 549 O O . PRO A 1 73 ? -6.640 -4.545 -3.310 1.00 86.44 73 PRO A O 1
ATOM 552 N N . PHE A 1 74 ? -6.872 -4.144 -5.501 1.00 87.81 74 PHE A N 1
ATOM 553 C CA . PHE A 1 74 ? -5.742 -4.974 -5.905 1.00 87.81 74 PHE A CA 1
ATOM 554 C C . PHE A 1 74 ? -4.441 -4.163 -5.884 1.00 87.81 74 PHE A C 1
ATOM 556 O O . PHE A 1 74 ? -4.415 -2.994 -6.280 1.00 87.81 74 PHE A O 1
ATOM 563 N 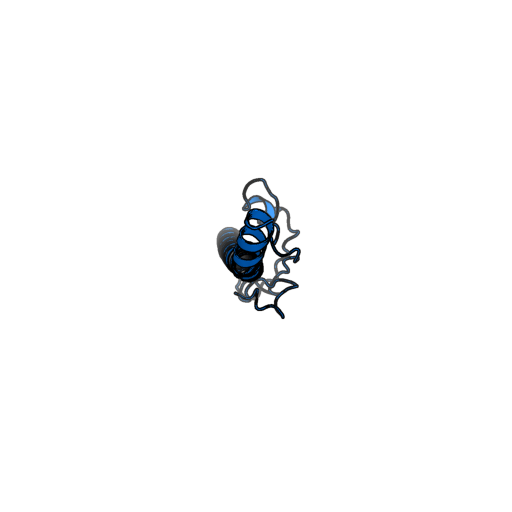N . CYS A 1 75 ? -3.337 -4.780 -5.457 1.00 90.00 75 CYS A N 1
ATOM 564 C CA . CYS A 1 75 ? -2.020 -4.160 -5.551 1.00 90.00 75 CYS A CA 1
ATOM 565 C C . CYS A 1 75 ? -1.498 -4.269 -6.993 1.00 90.00 75 CYS A C 1
ATOM 567 O O . CYS A 1 75 ? -1.233 -5.378 -7.453 1.00 90.00 75 CYS A O 1
ATOM 569 N N . PRO A 1 76 ? -1.233 -3.160 -7.705 1.00 88.56 76 PRO A N 1
ATOM 570 C CA . PRO A 1 76 ? -0.778 -3.204 -9.099 1.00 88.56 76 PRO A CA 1
ATOM 571 C C . PRO A 1 76 ? 0.621 -3.819 -9.285 1.00 88.56 76 PRO A C 1
ATOM 573 O O . PRO A 1 76 ? 1.031 -4.072 -10.418 1.00 88.56 76 PRO A O 1
ATOM 576 N N . GLY A 1 77 ? 1.356 -4.053 -8.191 1.00 84.94 77 GLY A N 1
ATOM 577 C CA . GLY A 1 77 ? 2.601 -4.827 -8.167 1.00 84.94 77 GLY A CA 1
ATOM 578 C C . GLY A 1 77 ? 2.409 -6.343 -8.007 1.00 84.94 77 GLY A C 1
ATOM 579 O O . GLY A 1 77 ? 3.398 -7.064 -8.021 1.00 84.94 77 GLY A O 1
ATOM 580 N N . GLY A 1 78 ? 1.173 -6.833 -7.844 1.00 87.56 78 GLY A N 1
ATOM 581 C CA . GLY A 1 78 ? 0.870 -8.255 -7.619 1.00 87.56 78 GLY A CA 1
ATOM 582 C C . GLY A 1 78 ? 0.878 -8.693 -6.151 1.00 87.56 78 GLY A C 1
ATOM 583 O O . 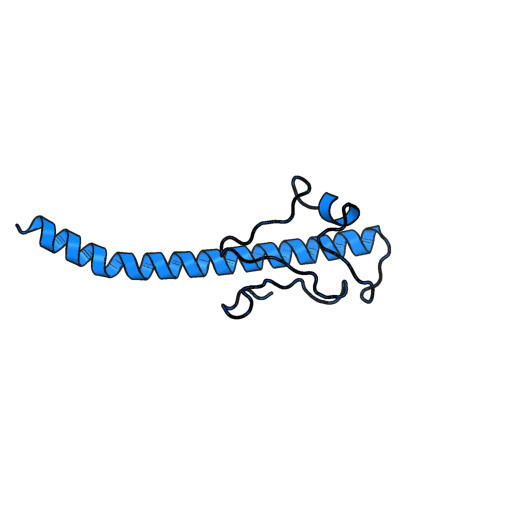GLY A 1 78 ? 0.860 -9.886 -5.870 1.00 87.56 78 GLY A O 1
ATOM 584 N N . GLY A 1 79 ? 0.928 -7.745 -5.213 1.00 88.12 79 GLY A N 1
ATOM 585 C CA . GLY A 1 79 ? 0.882 -8.025 -3.778 1.00 88.12 79 GLY A CA 1
ATOM 586 C C . GLY A 1 79 ? -0.530 -8.269 -3.239 1.00 88.12 79 GLY A C 1
ATOM 587 O O . GLY A 1 79 ? -1.529 -7.947 -3.881 1.00 88.12 79 GLY A O 1
ATOM 588 N N . THR A 1 80 ? -0.606 -8.775 -2.014 1.00 89.88 80 THR A N 1
ATOM 589 C CA . THR A 1 80 ? -1.851 -8.917 -1.249 1.00 89.88 80 THR A CA 1
ATOM 590 C C . THR A 1 80 ? -1.803 -8.013 -0.026 1.00 89.88 80 THR A C 1
ATOM 592 O O . THR A 1 80 ? -0.7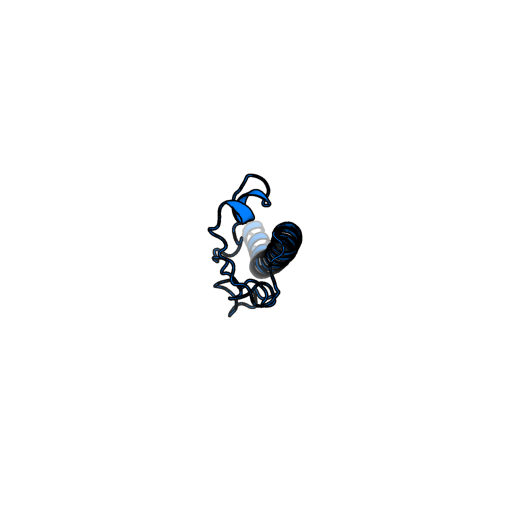48 -7.869 0.598 1.00 89.88 80 THR A O 1
ATOM 595 N N . TYR A 1 81 ? -2.938 -7.400 0.306 1.00 90.75 81 TYR A N 1
ATOM 596 C CA . TYR A 1 81 ? -3.073 -6.573 1.500 1.00 90.75 81 TYR A CA 1
ATOM 597 C C . TYR A 1 81 ? -3.493 -7.417 2.701 1.00 90.75 81 TYR A C 1
ATOM 599 O O . TYR A 1 81 ? -4.368 -8.275 2.587 1.00 90.75 81 TYR A O 1
ATOM 607 N N . SER A 1 82 ? -2.884 -7.136 3.847 1.00 90.00 82 SER A N 1
ATOM 608 C CA . SER A 1 82 ? -3.144 -7.787 5.128 1.00 90.00 82 SER A CA 1
ATOM 609 C C . SER A 1 82 ? -3.489 -6.737 6.179 1.00 90.00 82 SER A C 1
ATOM 611 O O . SER A 1 82 ? -2.978 -5.616 6.144 1.00 90.00 82 SER A O 1
ATOM 613 N N . ALA A 1 83 ? -4.354 -7.097 7.127 1.00 87.88 83 ALA A N 1
ATOM 614 C CA . ALA A 1 83 ? -4.684 -6.224 8.249 1.00 87.88 83 ALA A CA 1
ATOM 615 C C . ALA A 1 83 ? -3.449 -5.975 9.134 1.00 87.88 83 ALA A C 1
ATOM 617 O O . ALA A 1 83 ? -2.601 -6.856 9.285 1.00 87.88 83 ALA A O 1
ATOM 618 N N . GLY A 1 84 ? -3.375 -4.791 9.748 1.00 81.44 84 GLY A N 1
ATOM 619 C CA . GLY A 1 84 ? -2.300 -4.411 10.675 1.00 81.44 84 GLY A CA 1
ATOM 620 C C . GLY A 1 84 ? -2.328 -5.141 12.025 1.00 81.44 84 GLY A C 1
ATOM 621 O O . GLY A 1 84 ? -1.460 -4.929 12.861 1.00 81.44 84 GLY A O 1
ATOM 622 N N . GLY A 1 85 ? -3.311 -6.009 12.264 1.00 81.56 85 GLY A N 1
ATOM 623 C CA . GLY A 1 85 ? -3.526 -6.693 13.540 1.00 81.56 85 GLY A CA 1
ATOM 624 C C . GLY A 1 85 ? -4.573 -5.987 14.396 1.00 81.56 85 GLY A C 1
ATOM 625 O O . GLY A 1 85 ? -5.534 -6.631 14.801 1.00 81.56 85 G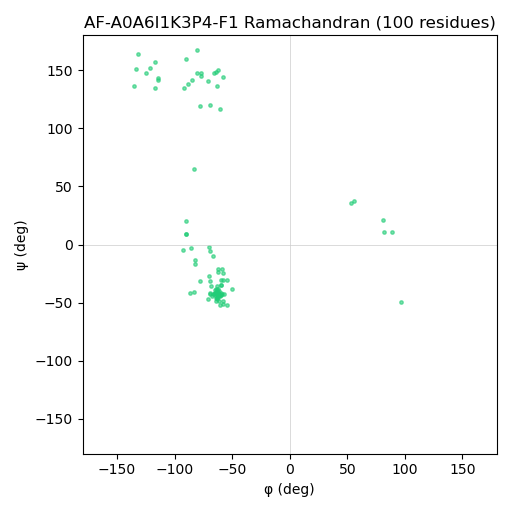LY A O 1
ATOM 626 N N . THR A 1 86 ? -4.461 -4.672 14.593 1.00 88.31 86 THR A N 1
ATOM 627 C CA . THR A 1 86 ? -5.502 -3.852 15.242 1.00 88.31 86 THR A CA 1
ATOM 628 C C . THR A 1 86 ? -5.811 -2.601 14.436 1.00 88.31 86 THR A C 1
ATOM 630 O O . THR A 1 86 ? -5.018 -2.219 13.580 1.00 88.31 86 THR A O 1
ATOM 633 N N . VAL A 1 87 ? -6.937 -1.940 14.723 1.00 87.81 87 VAL A N 1
ATOM 634 C CA . VAL A 1 87 ? -7.325 -0.663 14.093 1.00 87.81 87 VAL A CA 1
ATOM 635 C C . VAL A 1 87 ? -6.231 0.407 14.241 1.00 87.81 87 VAL A C 1
ATOM 637 O O . VAL A 1 87 ? -6.080 1.240 13.359 1.00 87.81 87 VAL A O 1
ATOM 640 N N . ALA A 1 88 ? -5.434 0.390 15.314 1.00 87.62 88 ALA A N 1
ATOM 641 C CA . ALA A 1 88 ? -4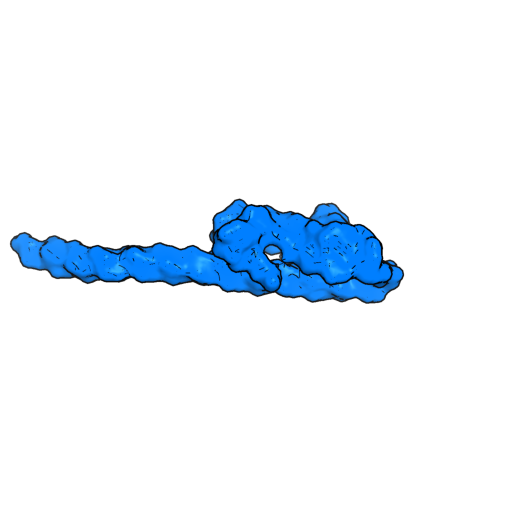.306 1.315 15.482 1.00 87.62 88 ALA A CA 1
ATOM 642 C C . ALA A 1 88 ? -3.134 1.055 14.523 1.00 87.62 88 ALA A C 1
ATOM 644 O O . ALA A 1 88 ? -2.345 1.964 14.265 1.00 87.62 88 ALA A O 1
ATOM 645 N N . LEU A 1 89 ? -2.964 -0.190 14.068 1.00 89.12 89 LEU A N 1
ATOM 646 C CA . LEU A 1 89 ? -1.845 -0.565 13.219 1.00 89.12 89 LEU A CA 1
ATOM 647 C C . LEU A 1 89 ? -2.219 -0.431 11.737 1.00 89.12 89 LEU A C 1
ATOM 649 O O . LEU A 1 89 ? -3.265 -0.932 11.307 1.00 89.12 89 LEU A O 1
ATOM 653 N N . PRO A 1 90 ? -1.332 0.175 10.928 1.00 87.94 90 PRO A N 1
ATOM 654 C CA . PRO A 1 90 ? -1.595 0.362 9.514 1.00 87.94 90 PRO A CA 1
ATOM 655 C C . PRO A 1 90 ? -1.668 -0.991 8.785 1.00 87.94 90 PRO A C 1
ATOM 657 O O . PRO A 1 90 ? -0.949 -1.934 9.139 1.00 87.94 90 PRO A O 1
ATOM 660 N N . PRO A 1 91 ? -2.498 -1.105 7.734 1.00 90.44 91 PRO A N 1
ATOM 661 C CA . PRO A 1 91 ? -2.520 -2.280 6.876 1.00 90.44 91 PRO A CA 1
ATOM 662 C C . PRO A 1 91 ? -1.169 -2.459 6.176 1.00 90.44 91 PRO A C 1
ATOM 664 O O . PRO A 1 91 ? -0.458 -1.499 5.867 1.00 90.44 91 PRO A O 1
ATOM 667 N N . THR A 1 92 ? -0.819 -3.709 5.889 1.00 91.25 92 THR A N 1
ATOM 668 C CA . THR A 1 92 ? 0.460 -4.068 5.268 1.00 91.25 92 THR A CA 1
ATOM 669 C C . THR A 1 92 ? 0.251 -4.703 3.900 1.00 91.25 92 THR A C 1
ATOM 671 O O . THR A 1 92 ? -0.819 -5.217 3.581 1.00 91.25 92 THR A O 1
ATOM 674 N N . CYS A 1 93 ? 1.278 -4.648 3.055 1.00 92.19 93 CYS A N 1
ATOM 675 C CA . CYS A 1 93 ? 1.310 -5.327 1.763 1.00 92.19 93 CYS A CA 1
ATOM 676 C C . CYS A 1 93 ? 2.398 -6.403 1.782 1.00 92.19 93 CYS A C 1
ATOM 678 O O . CYS A 1 93 ? 3.481 -6.178 2.328 1.00 92.19 93 CYS A O 1
ATOM 680 N N . SER A 1 94 ? 2.160 -7.5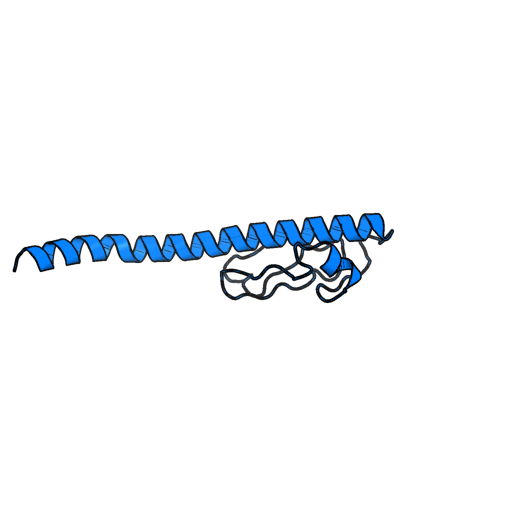42 1.127 1.00 91.06 94 SER A N 1
ATOM 681 C CA . SER A 1 94 ? 3.163 -8.612 0.991 1.00 91.06 94 SER A CA 1
ATOM 682 C C . SER A 1 94 ? 4.457 -8.159 0.295 1.00 91.06 94 SER A C 1
ATOM 684 O O . SER A 1 94 ? 5.514 -8.747 0.504 1.00 91.06 94 SER A O 1
ATOM 686 N N . LEU A 1 95 ? 4.404 -7.068 -0.478 1.00 89.81 95 LEU A N 1
ATOM 687 C CA . LEU A 1 95 ? 5.555 -6.459 -1.157 1.00 89.81 95 LEU A CA 1
ATOM 688 C C . LEU A 1 95 ? 6.269 -5.386 -0.316 1.00 89.81 95 LEU A C 1
ATOM 690 O O . LEU A 1 95 ? 7.001 -4.556 -0.860 1.00 89.81 95 LEU A O 1
ATOM 694 N N . SER A 1 96 ? 6.082 -5.390 1.006 1.00 86.00 96 SER A N 1
ATOM 695 C CA . SER A 1 96 ? 6.739 -4.463 1.939 1.00 86.00 96 SER A CA 1
ATOM 696 C C . SER A 1 96 ? 8.266 -4.400 1.744 1.00 86.00 96 SER A C 1
ATOM 698 O O . SER A 1 96 ? 8.839 -3.313 1.710 1.00 86.00 96 SER A O 1
ATOM 700 N N . ALA A 1 97 ? 8.920 -5.537 1.462 1.00 82.81 97 ALA A N 1
ATOM 701 C CA . ALA A 1 97 ? 10.362 -5.608 1.188 1.00 82.81 97 ALA A CA 1
ATOM 702 C C . ALA A 1 97 ? 10.813 -4.812 -0.058 1.00 82.81 97 ALA A C 1
ATOM 704 O O . ALA A 1 97 ? 11.963 -4.391 -0.143 1.00 82.81 97 ALA A O 1
ATOM 705 N N . LEU A 1 98 ? 9.907 -4.565 -1.011 1.00 83.75 98 LEU A N 1
ATOM 706 C CA . LEU A 1 98 ? 10.144 -3.728 -2.196 1.00 83.75 98 LEU A CA 1
ATOM 707 C C . LEU A 1 98 ? 9.789 -2.248 -1.938 1.00 83.75 98 LEU A C 1
ATOM 709 O O . LEU A 1 98 ? 9.746 -1.424 -2.854 1.00 83.75 98 LEU A O 1
ATOM 713 N N . GLY A 1 99 ? 9.517 -1.895 -0.680 1.00 83.00 99 GLY A N 1
ATOM 714 C CA . GLY A 1 99 ? 9.152 -0.555 -0.236 1.00 83.00 99 GLY A CA 1
ATOM 715 C C . GLY A 1 99 ? 7.684 -0.200 -0.466 1.00 83.00 99 GLY A C 1
ATOM 716 O O . GLY A 1 99 ? 7.367 0.984 -0.534 1.00 83.00 99 GLY A O 1
ATOM 717 N N . HIS A 1 100 ? 6.801 -1.189 -0.622 1.00 86.44 100 HIS A N 1
ATOM 718 C CA . HIS A 1 100 ? 5.349 -0.990 -0.668 1.00 86.44 100 HIS A CA 1
ATOM 719 C C . HIS A 1 100 ? 4.777 -0.908 0.757 1.00 86.44 100 HIS A C 1
ATOM 721 O O . HIS A 1 100 ? 4.034 -1.789 1.190 1.00 86.44 100 HIS A O 1
ATOM 727 N N . THR A 1 101 ? 5.164 0.127 1.498 1.00 87.25 101 THR A N 1
ATOM 728 C CA . THR A 1 101 ? 4.796 0.338 2.908 1.00 87.25 101 THR A CA 1
ATOM 729 C C . THR A 1 101 ? 4.075 1.667 3.084 1.00 87.25 101 THR A C 1
ATOM 731 O O . THR A 1 101 ? 4.302 2.586 2.294 1.00 87.25 101 THR A O 1
ATOM 734 N N . LEU A 1 102 ? 3.201 1.754 4.093 1.00 80.31 102 LEU A N 1
ATOM 735 C CA . LEU A 1 102 ? 2.507 2.996 4.438 1.00 80.31 102 LEU A CA 1
ATOM 736 C C . LEU A 1 102 ? 3.476 4.060 4.973 1.00 80.31 102 LEU A C 1
ATOM 738 O O . LEU A 1 102 ? 4.410 3.662 5.707 1.00 80.31 102 LEU A O 1
#

Solvent-accessible surface area (backbone atoms only — not comparable to full-atom values): 5792 Å² total; per-residue (Å²): 124,65,67,63,54,55,53,50,56,55,47,66,62,47,53,64,52,53,52,51,50,49,55,50,49,26,37,53,52,34,31,52,51,38,51,50,52,38,54,49,52,53,50,49,30,61,77,69,70,51,54,56,81,39,68,59,56,82,81,36,66,85,55,27,60,76,34,82,88,55,44,78,85,79,34,78,74,75,40,53,79,42,57,40,59,22,66,67,37,65,43,43,38,74,42,38,92,79,64,30,53,118

Secondary structure (DSSP, 8-state):
-HHHHHHHHHHHHHHHHHHHHHHHHHHHHHHHHHHHHHHHHHHHHHHTT--TT----TT-HHHHTTSTTSSPPPPTTS--EE--SSTTSPPEETTGGGT---

Sequence (102 aa):
MIVVAIIGLLAAVAVPNFLKARVTAQKNSCIANLRMVDSTVQQWALENKKQSTDTYALSDTSLVGYFKGSVLPFCPGGGTYSAGGTVALPPTCSLSALGHTL